Protein AF-A0A9P7NPZ0-F1 (afdb_monomer)

Sequence (125 aa):
MALDCDAEDDNLRGKIDISTREYGCTRRTIHKLSFPTKGRPKVEDIVSLINRNGLHQYTFASQNEDCRFWVNTLISYLEKEGVVESRSAGEMSADASYYYVDPSEREIRIIRDIDKGTFRTSTWS

Solvent-accessible surface area (backbone atoms only — not comparable to full-atom values): 8210 Å² total; per-residue (Å²): 133,85,80,81,72,77,76,84,72,96,74,74,76,85,75,88,84,90,72,93,69,83,52,80,94,48,78,84,58,80,80,87,83,83,77,68,62,48,82,80,79,51,71,66,57,55,52,49,54,34,58,79,67,47,59,80,42,57,43,77,44,99,53,102,47,17,65,51,46,51,52,32,51,53,40,46,51,36,31,75,71,51,38,29,57,83,59,54,29,60,54,45,47,60,56,64,30,59,53,72,51,59,93,84,74,50,85,56,83,52,82,54,85,74,52,70,42,47,65,64,80,83,82,80,128

Foldseek 3Di:
DDPCPDDDPLDDDDDDDDDPDDDPVCNPPDDDDDFDFDDDDDPVNLVCLCVVVLLVQWDDDPDPQQVLVSVLVSVVSCCVVRGTPPCSSVVSLVVSQADDDDPVPDRDGDRDDGDHTDRDDDPDD

Mean predicted aligned error: 11.88 Å

Structure (mmCIF, N/CA/C/O backbone):
data_AF-A0A9P7NPZ0-F1
#
_entry.id   AF-A0A9P7NPZ0-F1
#
loop_
_atom_site.group_PDB
_atom_site.id
_atom_site.type_symbol
_atom_site.label_atom_id
_atom_site.label_alt_id
_atom_site.label_comp_id
_atom_site.label_asym_id
_atom_site.label_entity_id
_atom_site.label_seq_id
_atom_site.pdbx_PDB_ins_code
_atom_site.Cartn_x
_atom_site.Cartn_y
_atom_site.Cartn_z
_atom_site.occupancy
_atom_site.B_iso_or_equiv
_atom_site.auth_seq_id
_atom_site.auth_comp_id
_atom_site.auth_asym_id
_atom_site.auth_atom_id
_atom_site.pdbx_PDB_model_num
ATOM 1 N N . MET A 1 1 ? 34.464 -16.908 -10.006 1.00 35.44 1 MET A N 1
ATOM 2 C CA . MET A 1 1 ? 33.318 -17.829 -9.877 1.00 35.44 1 MET A CA 1
ATOM 3 C C . MET A 1 1 ? 32.105 -17.005 -10.261 1.00 35.44 1 MET A C 1
ATOM 5 O O . MET A 1 1 ? 31.849 -16.018 -9.586 1.00 35.44 1 MET A O 1
ATOM 9 N N . ALA A 1 2 ? 31.529 -17.262 -11.435 1.00 34.44 2 ALA A N 1
ATOM 10 C CA . ALA A 1 2 ? 30.462 -16.433 -11.989 1.00 34.44 2 ALA A CA 1
ATOM 11 C C . ALA A 1 2 ? 29.214 -16.560 -11.106 1.00 34.44 2 ALA A C 1
ATOM 13 O O . ALA A 1 2 ? 28.794 -17.673 -10.796 1.00 34.44 2 ALA A O 1
ATOM 14 N N . LEU A 1 3 ? 28.683 -15.425 -10.655 1.00 39.50 3 LEU A N 1
ATOM 15 C CA . LEU A 1 3 ? 27.340 -15.357 -10.100 1.00 39.50 3 LEU A CA 1
ATOM 16 C C . LEU A 1 3 ? 26.398 -15.438 -11.302 1.00 39.50 3 LEU A C 1
ATOM 18 O O . LEU A 1 3 ? 26.209 -14.440 -11.990 1.00 39.50 3 LEU A O 1
ATOM 22 N N . ASP A 1 4 ? 25.878 -16.631 -11.585 1.00 42.06 4 ASP A N 1
ATOM 23 C CA . ASP A 1 4 ? 24.664 -16.773 -12.390 1.00 42.06 4 ASP A CA 1
ATOM 24 C C . ASP A 1 4 ? 23.541 -16.126 -11.567 1.00 42.06 4 ASP A C 1
ATOM 26 O O . ASP A 1 4 ? 22.958 -16.744 -10.675 1.00 42.06 4 ASP A O 1
ATOM 30 N N . CYS A 1 5 ? 23.327 -14.824 -11.762 1.00 49.75 5 CYS A N 1
ATOM 31 C CA . CYS A 1 5 ? 22.060 -14.215 -11.392 1.00 49.75 5 CYS A CA 1
ATOM 32 C C . CYS A 1 5 ? 21.114 -14.636 -12.531 1.00 49.75 5 CYS A C 1
ATOM 34 O O . CYS A 1 5 ? 21.271 -14.157 -13.654 1.00 49.75 5 CYS A O 1
ATOM 36 N N . ASP A 1 6 ? 20.247 -15.619 -12.263 1.00 47.22 6 ASP A N 1
ATOM 37 C CA . ASP A 1 6 ? 19.331 -16.207 -13.245 1.00 47.22 6 ASP A CA 1
ATOM 38 C C . ASP A 1 6 ? 18.663 -15.119 -14.101 1.00 47.22 6 ASP A C 1
ATOM 40 O O . ASP A 1 6 ? 18.161 -14.117 -13.581 1.00 47.22 6 ASP A O 1
ATOM 44 N N . ALA A 1 7 ? 18.697 -15.324 -15.420 1.00 45.81 7 ALA A N 1
ATOM 45 C CA . ALA A 1 7 ? 18.023 -14.482 -16.395 1.00 45.81 7 ALA A CA 1
ATOM 46 C C . ALA A 1 7 ? 16.525 -14.398 -16.074 1.00 45.81 7 ALA A C 1
ATOM 48 O O . ALA A 1 7 ? 15.915 -15.394 -15.678 1.00 45.81 7 ALA A O 1
ATOM 49 N N . GLU A 1 8 ? 15.965 -13.200 -16.240 1.00 47.66 8 GLU A N 1
ATOM 50 C CA . GLU A 1 8 ? 14.552 -12.910 -16.017 1.00 47.66 8 GLU A CA 1
ATOM 51 C C . GLU A 1 8 ? 13.671 -13.956 -16.721 1.00 47.66 8 GLU A C 1
ATOM 53 O O . GLU A 1 8 ? 13.711 -14.124 -17.938 1.00 47.66 8 GLU A O 1
ATOM 58 N N . ASP A 1 9 ? 12.907 -14.709 -15.928 1.00 45.81 9 ASP A N 1
ATOM 59 C CA . ASP A 1 9 ? 11.862 -15.592 -16.432 1.00 45.81 9 ASP A CA 1
ATOM 60 C C . ASP A 1 9 ? 10.643 -14.712 -16.738 1.00 45.81 9 ASP A C 1
ATOM 62 O O . ASP A 1 9 ? 9.903 -14.316 -15.831 1.00 45.81 9 ASP A O 1
ATOM 66 N N . ASP A 1 10 ? 10.473 -14.381 -18.021 1.00 50.09 10 ASP A N 1
ATOM 67 C CA . ASP A 1 10 ? 9.472 -13.480 -18.624 1.00 50.09 10 ASP A CA 1
ATOM 68 C C . ASP A 1 10 ? 7.991 -13.847 -18.346 1.00 50.09 10 ASP A C 1
ATOM 70 O O . ASP A 1 10 ? 7.076 -13.339 -18.998 1.00 50.09 10 ASP A O 1
ATOM 74 N N . ASN A 1 11 ? 7.700 -14.745 -17.398 1.00 47.19 11 ASN A N 1
ATOM 75 C CA . ASN A 1 11 ? 6.370 -15.330 -17.222 1.00 47.19 11 ASN A CA 1
ATOM 76 C C . ASN A 1 11 ? 5.853 -15.415 -15.775 1.00 47.19 11 ASN A C 1
ATOM 78 O O . ASN A 1 11 ? 4.896 -16.146 -15.489 1.00 47.19 11 ASN A O 1
ATOM 82 N N . LEU A 1 12 ? 6.426 -14.657 -14.839 1.00 44.81 12 LEU A N 1
ATOM 83 C CA . LEU A 1 12 ? 6.047 -14.743 -13.426 1.00 44.81 12 LEU A CA 1
ATOM 84 C C . LEU A 1 12 ? 4.748 -13.989 -13.099 1.00 44.81 12 LEU A C 1
ATOM 86 O O . LEU A 1 12 ? 4.725 -12.879 -12.572 1.00 44.81 12 LEU A O 1
ATOM 90 N N . ARG A 1 13 ? 3.624 -14.686 -13.291 1.00 45.44 13 ARG A N 1
ATOM 91 C CA . ARG A 1 13 ? 2.418 -14.477 -12.479 1.00 45.44 13 ARG A CA 1
ATOM 92 C C . ARG A 1 13 ? 2.770 -14.722 -11.007 1.00 45.44 13 ARG A C 1
ATOM 94 O O . ARG A 1 13 ? 2.978 -15.866 -10.622 1.00 45.44 13 ARG A O 1
ATOM 101 N N . GLY A 1 14 ? 2.830 -13.649 -10.214 1.00 37.22 14 GLY A N 1
ATOM 102 C CA . GLY A 1 14 ? 2.829 -13.624 -8.742 1.00 37.22 14 GLY A CA 1
ATOM 103 C C . GLY A 1 14 ? 3.389 -14.865 -8.036 1.00 37.22 14 GLY A C 1
ATOM 104 O O . GLY A 1 14 ? 2.622 -15.677 -7.520 1.00 37.22 14 GLY A O 1
ATOM 105 N N . LYS A 1 15 ? 4.718 -14.998 -7.974 1.00 43.62 15 LYS A N 1
ATOM 106 C CA . LYS A 1 15 ? 5.399 -16.041 -7.195 1.00 43.62 15 LYS A CA 1
ATOM 107 C C . LYS A 1 15 ? 5.835 -15.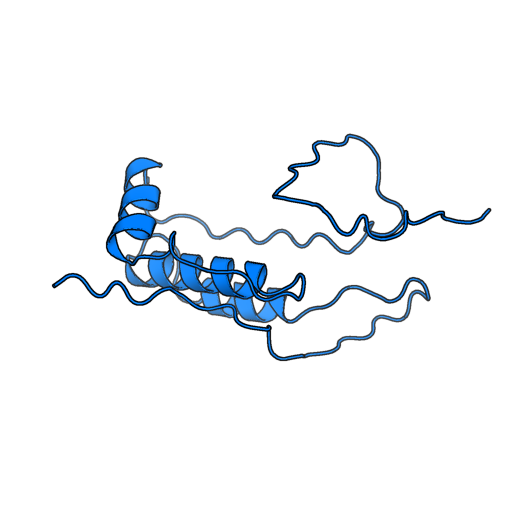471 -5.845 1.00 43.62 15 LYS A C 1
ATOM 109 O O . LYS A 1 15 ? 6.540 -14.469 -5.798 1.00 43.62 15 LYS A O 1
ATOM 114 N N . ILE A 1 16 ? 5.441 -16.121 -4.751 1.00 44.91 16 ILE A N 1
ATOM 115 C CA . ILE A 1 16 ? 6.036 -15.894 -3.427 1.00 44.91 16 ILE A CA 1
ATOM 116 C C . ILE A 1 16 ? 7.148 -16.930 -3.268 1.00 44.91 16 ILE A C 1
ATOM 118 O O . ILE A 1 16 ? 6.868 -18.127 -3.226 1.00 44.91 16 ILE A O 1
ATOM 122 N N . ASP A 1 17 ? 8.400 -16.478 -3.218 1.00 49.00 17 ASP A N 1
ATOM 123 C CA . ASP A 1 17 ? 9.553 -17.336 -2.942 1.00 49.00 17 ASP A CA 1
ATOM 124 C C . ASP A 1 17 ? 9.894 -17.272 -1.447 1.00 49.00 17 ASP A C 1
ATOM 126 O O . ASP A 1 17 ? 10.193 -16.205 -0.909 1.00 49.00 17 ASP A O 1
ATOM 130 N N . ILE A 1 18 ? 9.807 -18.415 -0.763 1.00 45.44 18 ILE A N 1
ATOM 131 C CA . ILE A 1 18 ? 10.235 -18.566 0.631 1.00 45.44 18 ILE A CA 1
ATOM 132 C C . ILE A 1 18 ? 11.494 -19.421 0.602 1.00 45.44 18 ILE A C 1
ATOM 134 O O . ILE A 1 18 ? 11.437 -20.650 0.564 1.00 45.44 18 ILE A O 1
ATOM 138 N N . SER A 1 19 ? 12.639 -18.749 0.609 1.00 55.03 19 SER A N 1
ATOM 139 C CA . SER A 1 19 ? 13.949 -19.373 0.495 1.00 55.03 19 SER A CA 1
ATOM 140 C C . SER A 1 19 ? 14.773 -19.126 1.754 1.00 55.03 19 SER A C 1
ATOM 142 O O . SER A 1 19 ? 14.805 -18.022 2.292 1.00 55.03 19 SER A O 1
ATOM 144 N N . THR A 1 20 ? 15.476 -20.160 2.216 1.00 51.91 20 THR A N 1
ATOM 145 C CA . THR A 1 20 ? 16.514 -20.044 3.253 1.00 51.91 20 THR A CA 1
ATOM 146 C C . THR A 1 20 ? 17.889 -19.733 2.656 1.00 51.91 20 THR A C 1
ATOM 148 O O . THR A 1 20 ? 18.882 -19.728 3.383 1.00 51.91 20 THR A O 1
ATOM 151 N N . ARG A 1 21 ? 17.986 -19.541 1.331 1.00 49.12 21 ARG A N 1
ATOM 152 C CA . ARG A 1 21 ? 19.247 -19.215 0.658 1.00 49.12 21 ARG A CA 1
ATOM 153 C C . ARG A 1 21 ? 19.553 -17.732 0.824 1.00 49.12 21 ARG A C 1
ATOM 155 O O . ARG A 1 21 ? 18.707 -16.879 0.574 1.00 49.12 21 ARG A O 1
ATOM 162 N N . GLU A 1 22 ? 20.793 -17.426 1.188 1.00 52.78 22 GLU A N 1
ATOM 163 C CA . GLU A 1 22 ? 21.306 -16.064 1.092 1.00 52.78 22 GLU A CA 1
ATOM 164 C C . GLU A 1 22 ? 21.497 -15.699 -0.382 1.00 52.78 22 GLU A C 1
ATOM 166 O O . GLU A 1 22 ? 22.368 -16.236 -1.069 1.00 52.78 22 GLU A O 1
ATOM 171 N N . TYR A 1 23 ? 20.674 -14.782 -0.878 1.00 53.88 23 TYR A N 1
ATOM 172 C CA . TYR A 1 23 ? 20.793 -14.260 -2.232 1.00 53.88 23 TYR A CA 1
ATOM 173 C C . TYR A 1 23 ? 22.032 -13.362 -2.326 1.00 53.88 23 TYR A C 1
ATOM 175 O O . TYR A 1 23 ? 22.068 -12.249 -1.797 1.00 53.88 23 TYR A O 1
ATOM 183 N N . GLY A 1 24 ? 23.065 -13.845 -3.020 1.00 48.31 24 GLY A N 1
ATOM 184 C CA . GLY A 1 24 ? 24.309 -13.101 -3.231 1.00 48.31 24 GLY A CA 1
ATOM 185 C C . GLY A 1 24 ? 24.101 -11.768 -3.960 1.00 48.31 24 GLY A C 1
ATOM 186 O O . GLY A 1 24 ? 24.745 -10.789 -3.596 1.00 48.31 24 GLY A O 1
ATOM 187 N N . CYS A 1 25 ? 23.161 -11.713 -4.917 1.00 50.25 25 CYS A N 1
ATOM 188 C CA . CYS A 1 25 ? 22.867 -10.516 -5.717 1.00 50.25 25 CYS A CA 1
ATOM 189 C C . CYS A 1 25 ? 21.925 -9.508 -4.995 1.00 50.25 25 CYS A C 1
ATOM 191 O O . CYS A 1 25 ? 21.796 -8.380 -5.453 1.00 50.25 25 CYS A O 1
ATOM 193 N N . THR A 1 26 ? 21.290 -9.861 -3.859 1.00 50.75 26 THR A N 1
ATOM 194 C CA . THR A 1 26 ? 20.346 -8.975 -3.122 1.00 50.75 26 THR A CA 1
ATOM 195 C C . THR A 1 26 ? 20.753 -8.695 -1.670 1.00 50.75 26 THR A C 1
ATOM 197 O O . THR A 1 26 ? 19.992 -8.109 -0.897 1.00 50.75 26 THR A O 1
ATOM 200 N N . ARG A 1 27 ? 21.980 -9.066 -1.274 1.00 44.59 27 ARG A N 1
ATOM 201 C CA . 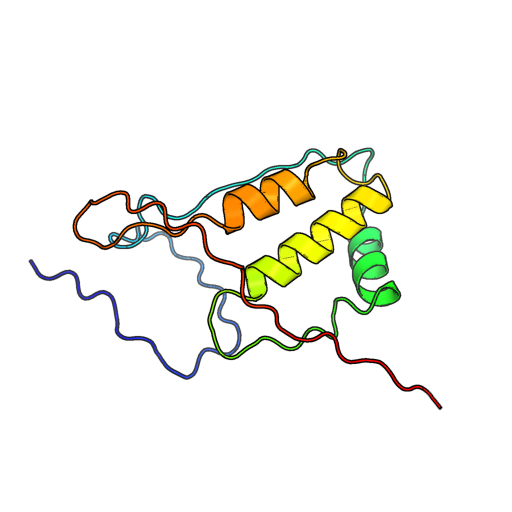ARG A 1 27 ? 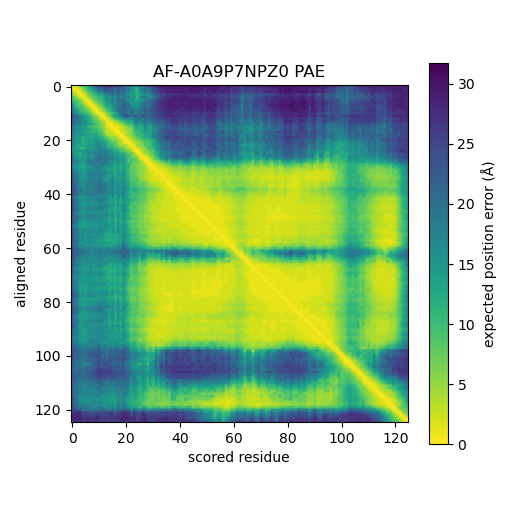22.485 -9.042 0.117 1.00 44.59 27 ARG A CA 1
ATOM 202 C C . ARG A 1 27 ? 22.515 -7.662 0.806 1.00 44.59 27 ARG A C 1
ATOM 204 O O . ARG A 1 27 ? 22.956 -7.566 1.946 1.00 44.59 27 ARG A O 1
ATOM 211 N N . ARG A 1 28 ? 22.039 -6.601 0.150 1.00 53.81 28 ARG A N 1
ATOM 212 C CA . ARG A 1 28 ? 21.850 -5.247 0.699 1.00 53.81 28 ARG A CA 1
ATOM 213 C C . ARG A 1 28 ? 20.604 -4.540 0.160 1.00 53.81 28 ARG A C 1
ATOM 215 O O . ARG A 1 28 ? 20.519 -3.330 0.285 1.00 53.81 28 ARG A O 1
ATOM 222 N N . THR A 1 29 ? 19.670 -5.265 -0.460 1.00 55.50 29 THR A N 1
ATOM 223 C CA . THR A 1 29 ? 18.600 -4.648 -1.262 1.00 55.50 29 THR A CA 1
ATOM 224 C C . THR A 1 29 ? 17.203 -4.774 -0.671 1.00 55.50 29 THR A C 1
ATOM 226 O O . THR A 1 29 ? 16.250 -4.227 -1.217 1.00 55.50 29 THR A O 1
ATOM 229 N N . ILE A 1 30 ? 17.067 -5.487 0.450 1.00 65.62 30 ILE A N 1
ATOM 230 C CA . ILE A 1 30 ? 15.803 -5.617 1.176 1.00 65.62 30 ILE A CA 1
ATOM 231 C C . ILE A 1 30 ? 15.787 -4.592 2.303 1.00 65.62 30 ILE A C 1
ATOM 233 O O . ILE A 1 30 ? 16.523 -4.714 3.283 1.00 65.62 30 ILE A O 1
ATOM 237 N N . HIS A 1 31 ? 14.924 -3.594 2.157 1.00 70.94 31 HIS A N 1
ATOM 238 C CA . HIS A 1 31 ? 14.708 -2.546 3.140 1.00 70.94 31 HIS A CA 1
ATOM 239 C C . HIS A 1 31 ? 13.414 -2.807 3.894 1.00 70.94 31 HIS A C 1
ATOM 241 O O . HIS A 1 31 ? 12.330 -2.885 3.317 1.00 70.94 31 HIS A O 1
ATOM 247 N N . LYS A 1 32 ? 13.536 -3.020 5.207 1.00 76.31 32 LYS A N 1
ATOM 248 C CA . LYS A 1 32 ? 12.382 -3.271 6.066 1.00 76.31 32 LYS A CA 1
ATOM 249 C C . LYS A 1 32 ? 11.922 -1.964 6.694 1.00 76.31 32 LYS A C 1
ATOM 251 O O . LYS A 1 32 ? 12.561 -1.460 7.614 1.00 76.31 32 LYS A O 1
ATOM 256 N N . LEU A 1 33 ? 10.763 -1.493 6.256 1.00 82.25 33 LEU A N 1
ATOM 257 C CA . LEU A 1 33 ? 10.020 -0.436 6.930 1.00 82.25 33 LEU A CA 1
ATOM 258 C C . LEU A 1 33 ? 9.037 -1.044 7.929 1.00 82.25 33 LEU A C 1
ATOM 260 O O . LEU A 1 33 ? 8.460 -2.108 7.692 1.00 82.25 33 LEU A O 1
ATOM 264 N N . SER A 1 34 ? 8.853 -0.375 9.062 1.00 88.44 34 SER A N 1
ATOM 265 C CA . SER A 1 34 ? 7.911 -0.796 10.094 1.00 88.44 34 SER A CA 1
ATOM 266 C C . SER A 1 34 ? 7.194 0.419 10.653 1.00 88.44 34 SER A C 1
ATOM 268 O O . SER A 1 34 ? 7.811 1.258 11.302 1.00 88.44 34 SER A O 1
ATOM 270 N N . PHE A 1 35 ? 5.881 0.467 10.450 1.00 90.81 35 PHE A N 1
ATOM 271 C CA . PHE A 1 35 ? 5.015 1.519 10.969 1.00 90.81 35 PHE A CA 1
ATOM 272 C C . PHE A 1 35 ? 4.161 0.936 12.098 1.00 90.81 35 PHE A C 1
ATOM 274 O O . PHE A 1 35 ? 3.339 0.053 11.836 1.00 90.81 35 PHE A O 1
ATOM 281 N N . PRO A 1 36 ? 4.361 1.359 13.360 1.00 91.62 36 PRO A N 1
ATOM 282 C CA . PRO A 1 36 ? 3.523 0.914 14.463 1.00 91.62 36 PRO A CA 1
ATOM 283 C C . PRO A 1 36 ? 2.053 1.240 14.195 1.00 91.62 36 PRO A C 1
ATOM 285 O O . PRO A 1 36 ? 1.705 2.370 13.847 1.00 91.62 36 PRO A O 1
ATOM 288 N N . THR A 1 37 ? 1.184 0.248 14.372 1.00 93.25 37 THR A N 1
ATOM 289 C CA . THR A 1 37 ? -0.255 0.456 14.233 1.00 93.25 37 THR A CA 1
ATOM 290 C C . THR A 1 37 ? -0.808 1.171 15.456 1.00 93.25 37 THR A C 1
ATOM 292 O O . THR A 1 37 ? -0.528 0.783 16.594 1.00 93.25 37 THR A O 1
ATOM 295 N N . LYS A 1 38 ? -1.668 2.158 15.233 1.00 92.88 38 LYS A N 1
ATOM 296 C CA . LYS A 1 38 ? -2.512 2.746 16.267 1.00 92.88 38 LYS A CA 1
ATOM 297 C C . LYS A 1 38 ? -3.687 1.814 16.542 1.00 92.88 38 LYS A C 1
ATOM 299 O O . LYS A 1 38 ? -4.389 1.379 15.633 1.00 92.88 38 LYS A O 1
ATOM 304 N N . GLY A 1 39 ? -3.910 1.504 17.816 1.00 91.12 39 GLY A N 1
ATOM 305 C CA . GLY A 1 39 ? -4.963 0.577 18.226 1.00 91.12 39 GLY A CA 1
ATOM 306 C C . GLY A 1 39 ? -4.640 -0.882 17.890 1.00 91.12 39 GLY A C 1
ATOM 307 O O . GLY A 1 39 ? -3.494 -1.318 17.986 1.00 91.12 39 GLY A O 1
ATOM 308 N N . ARG A 1 40 ? -5.676 -1.664 17.570 1.00 93.50 40 ARG A N 1
ATOM 309 C CA . ARG A 1 40 ? -5.575 -3.100 17.259 1.00 93.50 40 ARG A CA 1
ATOM 310 C C . ARG A 1 40 ? -6.380 -3.417 15.993 1.00 93.50 40 ARG A C 1
ATOM 312 O O . ARG A 1 40 ? -7.409 -4.086 16.106 1.00 93.50 40 ARG A O 1
ATOM 319 N N . PRO A 1 41 ? -5.966 -2.893 14.823 1.00 93.56 41 PRO A N 1
ATOM 320 C CA . PRO A 1 41 ? -6.661 -3.171 13.574 1.00 93.56 41 PRO A CA 1
ATOM 321 C C . PRO A 1 41 ? -6.649 -4.676 13.314 1.00 93.56 41 PRO A C 1
ATOM 323 O O . PRO A 1 41 ? -5.626 -5.348 13.472 1.00 93.56 41 PRO A O 1
ATOM 326 N N . LYS A 1 42 ? -7.797 -5.216 12.928 1.00 95.00 42 LYS A N 1
ATOM 327 C CA . LYS A 1 42 ? -7.915 -6.598 12.486 1.00 95.00 42 LYS A CA 1
ATOM 328 C C . LYS A 1 42 ? -7.650 -6.681 10.990 1.00 95.00 42 LYS A C 1
ATOM 330 O O . LYS A 1 42 ? -7.770 -5.707 10.254 1.00 95.00 42 LYS A O 1
ATOM 335 N N . VAL A 1 43 ? -7.380 -7.893 10.516 1.00 94.56 43 VAL A N 1
ATOM 336 C CA . VAL A 1 43 ? -7.241 -8.168 9.078 1.00 94.56 43 VAL A CA 1
ATOM 337 C C . VAL A 1 43 ? -8.492 -7.735 8.301 1.00 94.56 43 VAL A C 1
ATOM 339 O O . VAL A 1 43 ? -8.366 -7.170 7.218 1.00 94.56 43 VAL A O 1
ATOM 342 N N . GLU A 1 44 ? -9.689 -7.931 8.869 1.00 95.81 44 GLU A N 1
ATOM 343 C CA . GLU A 1 44 ? -10.955 -7.506 8.251 1.00 95.81 44 GLU A CA 1
ATOM 344 C C . GLU A 1 44 ? -11.020 -5.992 7.993 1.00 95.81 44 GLU A C 1
ATOM 346 O O . GLU A 1 44 ? -11.515 -5.579 6.944 1.00 95.81 44 GLU A O 1
ATOM 351 N N . ASP A 1 45 ? -10.444 -5.171 8.879 1.00 94.19 45 ASP A N 1
ATOM 352 C CA . ASP A 1 45 ? -10.421 -3.712 8.732 1.00 94.19 45 ASP A CA 1
ATOM 353 C C . ASP A 1 45 ? -9.558 -3.296 7.533 1.00 94.19 45 ASP A C 1
ATOM 355 O O . ASP A 1 45 ? -9.943 -2.436 6.738 1.00 94.19 45 ASP A O 1
ATOM 359 N N . ILE A 1 46 ? -8.415 -3.965 7.356 1.00 95.44 46 ILE A N 1
ATOM 360 C CA . ILE A 1 46 ? -7.483 -3.716 6.249 1.00 95.44 46 ILE A CA 1
ATOM 361 C C . ILE A 1 46 ? -8.091 -4.162 4.916 1.00 95.44 46 ILE A C 1
ATOM 363 O O . ILE A 1 46 ? -8.050 -3.422 3.933 1.00 95.44 46 ILE A O 1
ATOM 367 N N . VAL A 1 47 ? -8.701 -5.351 4.878 1.00 95.94 47 VAL A N 1
ATOM 368 C CA . VAL A 1 47 ? -9.382 -5.860 3.677 1.00 95.94 47 VAL A CA 1
ATOM 369 C C . VAL A 1 47 ? -10.558 -4.956 3.298 1.00 95.94 47 VAL A C 1
ATOM 371 O O . VAL A 1 47 ? -10.730 -4.624 2.125 1.00 95.94 47 VAL A O 1
ATOM 374 N N . SER A 1 48 ? -11.336 -4.497 4.282 1.00 95.94 48 SER A N 1
ATOM 375 C CA . SER A 1 48 ? -12.432 -3.547 4.069 1.00 95.94 48 SER A CA 1
ATOM 376 C C . SER A 1 48 ? -11.929 -2.224 3.485 1.00 95.94 48 SER A C 1
ATOM 378 O O . SER A 1 48 ? -12.490 -1.731 2.505 1.00 95.94 48 SER A O 1
ATOM 380 N N . LEU A 1 49 ? -10.825 -1.685 4.013 1.00 96.25 49 LEU A N 1
ATOM 381 C CA . LEU A 1 49 ? -10.169 -0.483 3.494 1.00 96.25 49 LEU A CA 1
ATOM 382 C C . LEU A 1 49 ? -9.709 -0.649 2.040 1.00 96.25 49 LEU A C 1
ATOM 384 O O . LEU A 1 49 ? -9.935 0.247 1.225 1.00 96.25 49 LEU A O 1
ATOM 388 N N . ILE A 1 50 ? -9.112 -1.790 1.696 1.00 95.25 50 ILE A N 1
ATOM 389 C CA . ILE A 1 50 ? -8.692 -2.107 0.323 1.00 95.25 50 ILE A CA 1
ATOM 390 C C . ILE A 1 50 ? -9.900 -2.171 -0.619 1.00 95.25 50 ILE A C 1
ATOM 392 O O . ILE A 1 50 ? -9.863 -1.617 -1.721 1.00 95.25 50 ILE A O 1
ATOM 396 N N . ASN A 1 51 ? -10.979 -2.829 -0.198 1.00 95.12 51 ASN A N 1
ATOM 397 C CA . ASN A 1 51 ? -12.163 -3.020 -1.031 1.00 95.12 51 ASN A CA 1
ATOM 398 C C . ASN A 1 51 ? -12.936 -1.718 -1.244 1.00 95.12 51 ASN A C 1
ATOM 400 O O . ASN A 1 51 ? -13.223 -1.371 -2.390 1.00 95.12 51 ASN A O 1
ATOM 404 N N . ARG A 1 52 ? -13.212 -0.965 -0.172 1.00 95.25 52 ARG A N 1
ATOM 405 C CA . ARG A 1 52 ? -14.003 0.277 -0.235 1.00 95.25 52 ARG A CA 1
ATOM 406 C C . ARG A 1 52 ? -13.331 1.387 -1.042 1.00 95.25 52 ARG A C 1
ATOM 408 O O . ARG A 1 52 ? -14.021 2.230 -1.596 1.00 95.25 52 ARG A O 1
ATOM 415 N N . ASN A 1 53 ? -12.000 1.370 -1.122 1.00 94.31 53 ASN A N 1
ATOM 416 C CA . ASN A 1 53 ? -11.216 2.331 -1.899 1.00 94.31 53 ASN A CA 1
ATOM 417 C C . ASN A 1 53 ? -10.789 1.788 -3.273 1.00 94.31 53 ASN A C 1
ATOM 419 O O . ASN A 1 53 ? -9.981 2.416 -3.952 1.00 94.31 53 ASN A O 1
ATOM 423 N N . GLY A 1 54 ? -11.277 0.608 -3.681 1.00 93.25 54 GLY A N 1
ATOM 424 C CA . GLY A 1 54 ? -10.954 0.026 -4.986 1.00 93.25 54 GLY A CA 1
ATOM 425 C C . GLY A 1 54 ? -9.475 -0.330 -5.175 1.00 93.25 54 GLY A C 1
ATOM 426 O O . GLY A 1 54 ? -9.038 -0.529 -6.306 1.00 93.25 54 GLY A O 1
ATOM 427 N N . LEU A 1 55 ? -8.685 -0.444 -4.098 1.00 92.38 55 LEU A N 1
ATOM 428 C CA . LEU A 1 55 ? -7.234 -0.654 -4.200 1.00 92.38 55 LEU A CA 1
ATOM 429 C C . LEU A 1 55 ? -6.877 -2.015 -4.811 1.00 92.38 55 LEU A C 1
ATOM 431 O O . LEU A 1 55 ? -5.816 -2.172 -5.405 1.00 92.38 55 LEU A O 1
ATOM 435 N N . HIS A 1 56 ? -7.782 -2.987 -4.713 1.00 90.62 56 HIS A N 1
ATOM 436 C CA . HIS A 1 56 ? -7.676 -4.298 -5.358 1.00 90.62 56 HIS A CA 1
ATOM 437 C C . HIS A 1 56 ? -7.811 -4.242 -6.892 1.00 90.62 56 HIS A C 1
ATOM 439 O O . HIS A 1 56 ? -7.508 -5.221 -7.565 1.00 90.62 56 HIS A O 1
ATOM 445 N N . GLN A 1 57 ? -8.264 -3.120 -7.459 1.00 91.94 57 GLN A N 1
ATOM 446 C CA . GLN A 1 57 ? -8.462 -2.942 -8.904 1.00 91.94 57 GLN A CA 1
ATOM 447 C C . GLN A 1 57 ? -7.244 -2.309 -9.589 1.00 91.94 57 GLN A C 1
ATOM 449 O O . GLN A 1 57 ? -7.354 -1.729 -10.673 1.00 91.94 57 GLN A O 1
ATOM 454 N N . TYR A 1 58 ? -6.081 -2.392 -8.948 1.00 89.12 58 TYR A N 1
ATOM 455 C CA . TYR A 1 58 ? -4.829 -1.901 -9.493 1.00 89.12 58 TYR A CA 1
ATOM 456 C C . TYR A 1 58 ? -4.316 -2.832 -10.592 1.00 89.12 58 TYR A C 1
ATOM 458 O O . TYR A 1 58 ? -4.190 -4.040 -10.402 1.00 89.12 58 TYR A O 1
ATOM 466 N N . THR A 1 59 ? -4.049 -2.264 -11.762 1.00 86.38 59 THR A N 1
ATOM 467 C CA . THR A 1 59 ? -3.404 -2.956 -12.876 1.00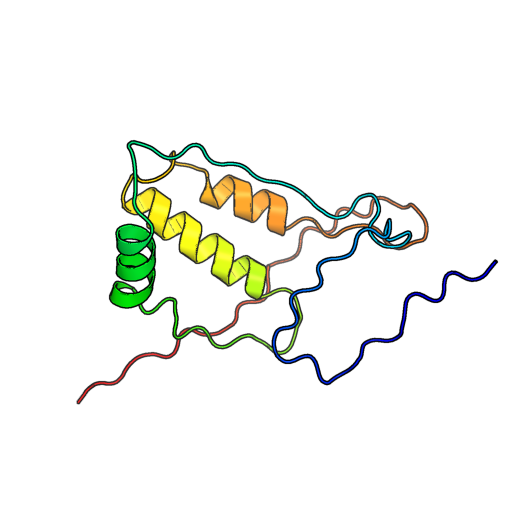 86.38 59 THR A CA 1
ATOM 468 C C . THR A 1 59 ? -1.956 -2.517 -12.926 1.00 86.38 59 THR A C 1
ATOM 470 O O . THR A 1 59 ? -1.686 -1.321 -13.061 1.00 86.38 59 THR A O 1
ATOM 473 N N . PHE A 1 60 ? -1.062 -3.494 -12.809 1.00 81.19 60 PHE A N 1
ATOM 474 C CA . PHE A 1 60 ? 0.363 -3.243 -12.779 1.00 81.19 60 PHE A CA 1
ATOM 475 C C . PHE A 1 60 ? 0.886 -2.822 -14.170 1.00 81.19 60 PHE A C 1
ATOM 477 O O . PHE A 1 60 ? 0.438 -3.360 -15.187 1.00 81.19 60 PHE A O 1
ATOM 484 N N . ALA A 1 61 ? 1.779 -1.834 -14.224 1.00 73.88 61 ALA A N 1
ATOM 485 C CA . ALA A 1 61 ? 2.543 -1.470 -15.411 1.00 73.88 61 ALA A CA 1
ATOM 486 C C . ALA A 1 61 ? 3.565 -2.572 -15.744 1.00 73.88 61 ALA A C 1
ATOM 488 O O . ALA A 1 61 ? 3.923 -3.387 -14.900 1.00 73.88 61 ALA A O 1
ATOM 489 N N . SER A 1 62 ? 4.056 -2.611 -16.985 1.00 64.81 62 SER A N 1
ATOM 490 C CA . SER A 1 62 ? 4.973 -3.664 -17.454 1.00 64.81 62 SER A CA 1
ATOM 491 C C . SER A 1 62 ? 6.385 -3.591 -16.858 1.00 64.81 62 SER 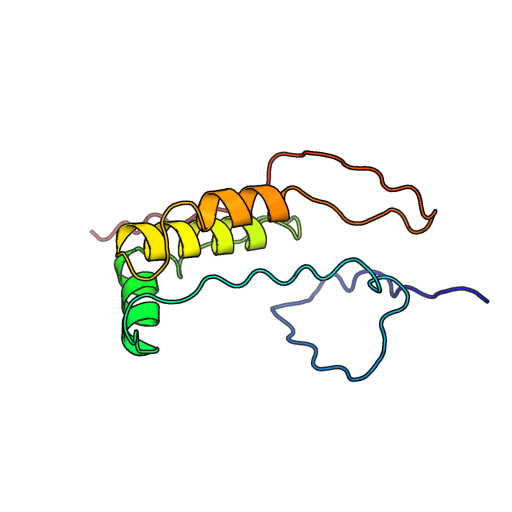A C 1
ATOM 493 O O . SER A 1 62 ? 7.239 -4.375 -17.258 1.00 64.81 62 SER A O 1
ATOM 495 N N . GLN A 1 63 ? 6.655 -2.635 -15.965 1.00 60.84 63 GLN A N 1
ATOM 496 C CA . GLN A 1 63 ? 7.951 -2.452 -15.317 1.00 60.84 63 GLN A CA 1
ATOM 497 C C . GLN A 1 63 ? 7.809 -2.741 -13.822 1.00 60.84 63 GLN A C 1
ATOM 499 O O . GLN A 1 63 ? 6.883 -2.251 -13.181 1.00 60.84 63 GLN A O 1
ATOM 504 N N . ASN A 1 64 ? 8.724 -3.554 -13.293 1.00 60.84 64 ASN A N 1
ATOM 505 C CA . ASN A 1 64 ? 8.677 -4.279 -12.011 1.00 60.84 64 ASN A CA 1
ATOM 506 C C . ASN A 1 64 ? 8.653 -3.413 -10.718 1.00 60.84 64 ASN A C 1
ATOM 508 O O . ASN A 1 64 ? 9.099 -3.852 -9.656 1.00 60.84 64 ASN A O 1
ATOM 512 N N . GLU A 1 65 ? 8.173 -2.173 -10.765 1.00 68.12 65 GLU A N 1
ATOM 513 C CA . GLU A 1 65 ? 8.378 -1.142 -9.730 1.00 68.12 65 GLU A CA 1
ATOM 514 C C . GLU A 1 65 ? 7.094 -0.484 -9.245 1.00 68.12 65 GLU A C 1
ATOM 516 O O . GLU A 1 65 ? 7.026 0.105 -8.168 1.00 68.12 65 GLU A O 1
ATOM 521 N N . ASP A 1 66 ? 6.046 -0.626 -10.021 1.00 75.69 66 ASP A N 1
ATOM 522 C CA . ASP A 1 66 ? 4.727 -0.077 -9.793 1.00 75.69 66 ASP A CA 1
ATOM 523 C C . ASP A 1 66 ? 3.989 -0.733 -8.609 1.00 75.69 66 ASP A C 1
ATOM 525 O O . ASP A 1 66 ? 3.041 -0.168 -8.054 1.00 75.69 66 ASP A O 1
ATOM 529 N N . CYS A 1 67 ? 4.479 -1.883 -8.139 1.00 80.38 67 CYS A N 1
ATOM 530 C CA . CYS A 1 67 ? 4.126 -2.438 -6.838 1.00 80.38 67 CYS A CA 1
ATOM 531 C C . CYS A 1 67 ? 4.499 -1.505 -5.678 1.00 80.38 67 CYS A C 1
ATOM 533 O O . CYS A 1 67 ? 3.759 -1.429 -4.693 1.00 80.38 67 CYS A O 1
ATOM 535 N N . ARG A 1 68 ? 5.579 -0.723 -5.811 1.00 83.81 68 ARG A N 1
ATOM 536 C CA . ARG A 1 68 ? 5.971 0.286 -4.820 1.00 83.81 68 ARG A CA 1
ATOM 537 C C . ARG A 1 68 ? 4.924 1.394 -4.752 1.00 83.81 68 ARG A C 1
ATOM 539 O O . ARG A 1 68 ? 4.531 1.798 -3.661 1.00 83.81 68 ARG A O 1
ATOM 546 N N . PHE A 1 69 ? 4.400 1.829 -5.900 1.00 86.12 69 PHE A N 1
ATOM 547 C CA . PHE A 1 69 ? 3.314 2.809 -5.941 1.00 86.12 69 PHE A CA 1
ATOM 548 C C . PHE A 1 69 ? 2.035 2.280 -5.276 1.00 86.12 69 PHE A C 1
ATOM 550 O O . PHE A 1 69 ? 1.390 3.006 -4.512 1.00 86.12 69 PHE A O 1
ATOM 557 N N . TRP A 1 70 ? 1.686 1.011 -5.507 1.00 90.25 70 TRP A N 1
ATOM 558 C CA . TRP A 1 70 ? 0.532 0.393 -4.853 1.00 90.25 70 TRP A CA 1
ATOM 559 C C . TRP A 1 70 ? 0.685 0.337 -3.327 1.00 90.25 70 TRP A C 1
ATOM 561 O O . TRP A 1 70 ? -0.220 0.758 -2.604 1.00 90.25 70 TRP A O 1
ATOM 571 N N . VAL A 1 71 ? 1.845 -0.107 -2.828 1.00 91.06 71 VAL A N 1
ATOM 572 C CA . VAL A 1 71 ? 2.132 -0.157 -1.384 1.00 91.06 71 VAL A CA 1
ATOM 573 C C . VAL A 1 71 ? 2.103 1.246 -0.771 1.00 91.06 71 VAL A C 1
ATOM 575 O O . VAL A 1 71 ? 1.468 1.438 0.267 1.00 91.06 71 VAL A O 1
ATOM 578 N N . ASN A 1 72 ? 2.705 2.242 -1.433 1.00 91.69 72 ASN A N 1
ATOM 579 C CA . ASN A 1 72 ? 2.648 3.637 -0.988 1.00 91.69 72 ASN A CA 1
ATOM 580 C C . ASN A 1 72 ? 1.202 4.145 -0.881 1.00 91.69 72 ASN A C 1
ATOM 582 O O . ASN A 1 72 ? 0.818 4.813 0.082 1.00 91.69 72 ASN A O 1
ATOM 586 N N . THR A 1 73 ? 0.376 3.793 -1.869 1.00 94.00 73 THR A N 1
ATOM 587 C CA . THR A 1 73 ? -1.043 4.155 -1.899 1.00 94.00 73 THR A CA 1
ATOM 588 C C . THR A 1 73 ? -1.792 3.511 -0.734 1.00 94.00 73 THR A C 1
ATOM 590 O O . THR A 1 73 ? -2.527 4.205 -0.033 1.00 94.00 73 THR A O 1
ATOM 593 N N . LEU A 1 74 ? -1.578 2.218 -0.469 1.00 95.38 74 LEU A N 1
ATOM 594 C CA . LEU A 1 74 ? -2.177 1.524 0.674 1.00 95.38 74 LEU A CA 1
ATOM 595 C C . LEU A 1 74 ? -1.798 2.191 2.005 1.00 95.38 74 LEU A C 1
ATOM 597 O O . LEU A 1 74 ? -2.684 2.476 2.812 1.00 95.38 74 LEU A O 1
ATOM 601 N N . ILE A 1 75 ? -0.512 2.487 2.219 1.00 95.56 75 ILE A N 1
ATOM 602 C CA . ILE A 1 75 ? -0.040 3.163 3.438 1.00 95.56 75 ILE A CA 1
ATOM 603 C C . ILE A 1 75 ? -0.684 4.545 3.566 1.00 95.56 75 ILE A C 1
ATOM 605 O O . ILE A 1 75 ? -1.164 4.882 4.643 1.00 95.56 75 ILE A O 1
ATOM 609 N N . SER A 1 76 ? -0.809 5.297 2.470 1.00 96.19 76 SER A N 1
ATOM 610 C CA . SER A 1 76 ? -1.487 6.602 2.471 1.00 96.19 76 SER A CA 1
ATOM 611 C C . SER A 1 76 ? -2.949 6.511 2.934 1.00 96.19 76 SER A C 1
ATOM 613 O O . SER A 1 76 ? -3.453 7.422 3.588 1.00 96.19 76 SER A O 1
ATOM 615 N N . TYR A 1 77 ? -3.666 5.427 2.613 1.00 97.06 77 TYR A N 1
ATOM 616 C CA . TYR A 1 77 ? -5.022 5.212 3.136 1.00 97.06 77 TYR A CA 1
ATOM 617 C C . TYR A 1 77 ? -5.019 4.786 4.607 1.00 97.06 77 TYR A C 1
ATOM 619 O O . TYR A 1 77 ? -5.861 5.258 5.367 1.00 97.06 77 TYR A O 1
ATOM 627 N N . LEU A 1 78 ? -4.066 3.954 5.032 1.00 96.50 78 LEU A N 1
ATOM 628 C CA . LEU A 1 78 ? -3.906 3.592 6.445 1.00 96.50 78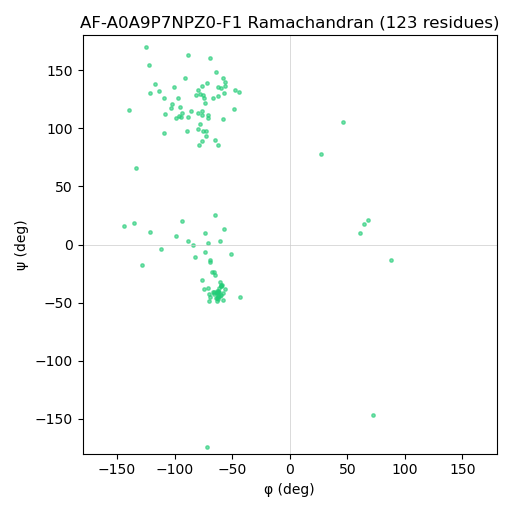 LEU A CA 1
ATOM 629 C C . LEU A 1 78 ? -3.595 4.818 7.315 1.00 96.50 78 LEU A C 1
ATOM 631 O O . LEU A 1 78 ? -4.115 4.929 8.422 1.00 96.50 78 LEU A O 1
ATOM 635 N N . GLU A 1 79 ? -2.800 5.760 6.810 1.00 96.50 79 GLU A N 1
ATOM 636 C CA . GLU A 1 79 ? -2.548 7.047 7.462 1.00 96.50 79 GLU A CA 1
ATOM 637 C C . GLU A 1 79 ? -3.815 7.890 7.595 1.00 96.50 79 GLU A C 1
ATOM 639 O O . GLU A 1 79 ? -4.103 8.398 8.677 1.00 96.50 79 GLU A O 1
ATOM 644 N N . LYS A 1 80 ? -4.586 8.034 6.507 1.00 96.00 80 LYS A N 1
ATOM 645 C CA . LYS A 1 80 ? -5.834 8.819 6.492 1.00 96.00 80 LYS A CA 1
ATOM 646 C C . LYS A 1 80 ? -6.862 8.299 7.494 1.00 96.00 80 LYS A C 1
ATOM 648 O O . LYS A 1 80 ? -7.594 9.085 8.081 1.00 96.00 80 LYS A O 1
ATOM 653 N N . GLU A 1 81 ? -6.894 6.988 7.694 1.00 94.62 81 GLU A N 1
ATOM 654 C CA . GLU A 1 81 ? -7.779 6.309 8.646 1.00 94.62 81 GLU A CA 1
ATOM 655 C C . GLU A 1 81 ? -7.211 6.291 10.073 1.00 94.62 81 GLU A C 1
ATOM 657 O O . GLU A 1 81 ? -7.832 5.755 10.988 1.00 94.62 81 GLU A O 1
ATOM 662 N N . GLY A 1 82 ? -6.018 6.858 10.276 1.00 95.12 82 GLY A N 1
ATOM 663 C CA . GLY A 1 82 ? -5.352 6.894 11.572 1.00 95.12 82 GLY A CA 1
ATOM 664 C C . GLY A 1 82 ? -4.899 5.521 12.065 1.00 95.12 82 GLY A C 1
ATOM 665 O O . GLY A 1 82 ? -4.689 5.361 13.263 1.00 95.12 82 GLY A O 1
ATOM 666 N N . VAL A 1 83 ? -4.747 4.536 11.173 1.00 96.50 83 VAL A N 1
ATOM 667 C CA . VAL A 1 83 ? -4.260 3.186 11.502 1.00 96.50 83 VAL A CA 1
ATOM 668 C C . VAL A 1 83 ? -2.748 3.183 11.720 1.00 96.50 83 VAL A C 1
ATOM 670 O O . VAL A 1 83 ? -2.250 2.401 12.525 1.00 96.50 83 VAL A O 1
ATOM 673 N N . VAL A 1 84 ? -2.013 4.067 11.048 1.0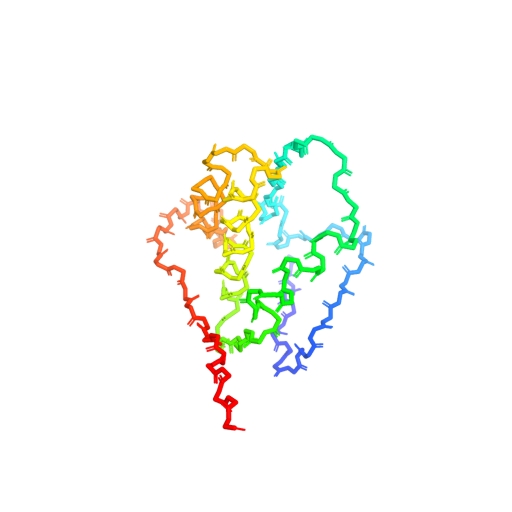0 96.56 84 VAL A N 1
ATOM 674 C CA . VAL A 1 84 ? -0.574 4.301 11.262 1.00 96.56 84 VAL A CA 1
ATOM 675 C C . VAL A 1 84 ? -0.311 5.783 11.548 1.00 96.56 84 VAL A C 1
ATOM 677 O O . VAL A 1 84 ? -1.210 6.622 11.446 1.00 96.56 84 VAL A O 1
ATOM 680 N N . GLU A 1 85 ? 0.909 6.116 11.968 1.00 95.56 85 GLU A N 1
ATOM 681 C CA . GLU A 1 85 ? 1.310 7.509 12.178 1.00 95.56 85 GLU A CA 1
ATOM 682 C C . GLU A 1 85 ? 1.301 8.311 10.877 1.00 95.56 85 GLU A C 1
ATOM 684 O O . GLU A 1 85 ? 1.599 7.790 9.802 1.00 95.56 85 GLU A O 1
ATOM 689 N N . SER A 1 86 ? 1.008 9.607 10.984 1.00 94.44 86 SER A N 1
ATOM 690 C CA . SER A 1 86 ? 1.201 10.529 9.865 1.00 94.44 86 SER A CA 1
ATOM 691 C C . SER A 1 86 ? 2.661 10.507 9.418 1.00 94.44 86 SER A C 1
ATOM 693 O O . SER A 1 86 ? 3.533 10.497 10.287 1.00 94.44 86 SER A O 1
ATOM 695 N N . ARG A 1 87 ? 2.907 10.616 8.105 1.00 94.06 87 ARG A N 1
ATOM 696 C CA . ARG A 1 87 ? 4.224 10.624 7.432 1.00 94.06 87 ARG A CA 1
ATOM 697 C C . ARG A 1 87 ? 4.773 9.238 7.061 1.00 94.06 87 ARG A C 1
ATOM 699 O O . ARG A 1 87 ? 5.660 9.187 6.215 1.00 94.06 87 ARG A O 1
ATOM 706 N N . SER A 1 88 ? 4.217 8.144 7.575 1.00 94.38 88 SER A N 1
ATOM 707 C CA . SER A 1 88 ? 4.484 6.768 7.124 1.00 94.38 88 SER A CA 1
ATOM 708 C C . SER A 1 88 ? 4.529 6.589 5.591 1.00 94.38 88 SER A C 1
ATOM 710 O O . SER A 1 88 ? 5.445 5.954 5.076 1.00 94.38 88 SER A O 1
ATOM 712 N N . ALA A 1 89 ? 3.593 7.161 4.825 1.00 91.62 89 ALA A N 1
ATOM 713 C CA . ALA A 1 89 ? 3.594 7.075 3.359 1.00 91.62 89 ALA A CA 1
ATOM 714 C C . ALA A 1 89 ? 4.720 7.912 2.743 1.00 91.62 89 ALA A C 1
ATOM 716 O O . ALA A 1 89 ? 5.370 7.493 1.793 1.00 91.62 89 ALA A O 1
ATOM 717 N N . GLY A 1 90 ? 5.012 9.081 3.316 1.00 89.94 90 GLY A N 1
ATOM 718 C CA . GLY A 1 90 ? 6.159 9.890 2.902 1.00 89.94 90 GLY A CA 1
ATOM 719 C C . GLY A 1 90 ? 7.490 9.170 3.134 1.00 89.94 90 GLY A C 1
ATOM 720 O O . GLY A 1 90 ? 8.365 9.206 2.274 1.00 89.94 90 GLY A O 1
ATOM 721 N N . GLU A 1 91 ? 7.628 8.482 4.268 1.00 89.81 91 GLU A N 1
ATOM 722 C CA . GLU A 1 91 ? 8.792 7.648 4.585 1.00 89.81 91 GLU A CA 1
ATOM 723 C C . GLU A 1 91 ? 8.895 6.444 3.650 1.00 89.81 91 GLU A C 1
ATOM 725 O O . GLU A 1 91 ? 9.978 6.173 3.134 1.00 89.81 91 GLU A O 1
ATOM 730 N N . MET A 1 92 ? 7.775 5.775 3.359 1.00 87.62 92 MET A N 1
ATOM 731 C CA . MET A 1 92 ? 7.760 4.690 2.383 1.00 87.62 92 MET A CA 1
ATOM 732 C C . MET A 1 92 ? 8.131 5.176 0.987 1.00 87.62 92 MET A C 1
ATOM 734 O O . MET A 1 92 ? 8.963 4.552 0.344 1.00 87.62 92 MET A O 1
ATOM 738 N N . SER A 1 93 ? 7.573 6.293 0.521 1.00 85.12 93 SER A N 1
ATOM 739 C CA . SER A 1 93 ? 7.911 6.841 -0.791 1.00 85.12 93 SER A CA 1
ATOM 740 C C . SER A 1 93 ? 9.385 7.229 -0.875 1.00 85.12 93 SER A C 1
ATOM 742 O O . SER A 1 93 ? 10.005 6.991 -1.907 1.00 85.12 93 SER A O 1
ATOM 744 N N . ALA A 1 94 ? 9.949 7.806 0.191 1.00 83.62 94 ALA A N 1
ATOM 745 C CA . ALA A 1 94 ? 11.367 8.139 0.241 1.00 83.62 94 ALA A CA 1
ATOM 746 C C . ALA A 1 94 ? 12.242 6.883 0.159 1.00 83.62 94 ALA A C 1
ATOM 748 O O . ALA A 1 94 ? 13.246 6.900 -0.546 1.00 83.62 94 ALA A O 1
ATOM 749 N N . ASP A 1 95 ? 11.844 5.802 0.838 1.00 80.38 95 ASP A N 1
ATOM 750 C CA . ASP A 1 95 ? 12.550 4.522 0.787 1.00 80.38 95 ASP A CA 1
ATOM 751 C C . ASP A 1 95 ? 12.400 3.824 -0.577 1.00 80.38 95 ASP A C 1
ATOM 753 O O . ASP A 1 95 ? 13.362 3.352 -1.173 1.00 80.38 95 ASP A O 1
ATOM 757 N N . ALA A 1 96 ? 11.192 3.839 -1.135 1.00 75.88 96 ALA A N 1
ATOM 758 C CA . ALA A 1 96 ? 10.867 3.231 -2.417 1.00 75.88 96 ALA A CA 1
ATOM 759 C C . ALA A 1 96 ? 11.535 3.916 -3.616 1.00 75.88 96 ALA A C 1
ATOM 761 O O . ALA A 1 96 ? 11.718 3.274 -4.652 1.00 75.88 96 ALA A O 1
ATOM 762 N N . SER A 1 97 ? 11.906 5.191 -3.487 1.00 70.06 97 SER A N 1
ATOM 763 C CA . SER A 1 97 ? 12.731 5.900 -4.469 1.00 70.06 97 SER A CA 1
ATOM 764 C C . SER A 1 97 ? 14.203 5.467 -4.450 1.00 70.06 97 SER A C 1
ATOM 766 O O . SER A 1 97 ? 14.954 5.893 -5.328 1.00 70.06 97 SER A O 1
ATOM 768 N N . TYR A 1 98 ? 14.639 4.626 -3.502 1.00 65.50 98 TYR A N 1
ATOM 769 C CA . TYR A 1 98 ? 15.968 4.022 -3.547 1.00 65.50 98 TYR A CA 1
ATOM 770 C C . TYR A 1 98 ? 15.985 2.803 -4.483 1.00 65.50 98 TYR A C 1
ATOM 772 O O . TYR A 1 98 ? 15.186 1.868 -4.382 1.00 65.50 98 TYR A O 1
ATOM 780 N N . TYR A 1 99 ? 16.945 2.801 -5.404 1.00 59.84 99 TYR A N 1
ATOM 781 C CA . TYR A 1 99 ? 17.348 1.616 -6.152 1.00 59.84 99 TYR A CA 1
ATOM 782 C C . TYR A 1 99 ? 18.614 1.049 -5.549 1.00 59.84 99 TYR A C 1
ATOM 784 O O . TYR A 1 99 ? 19.567 1.786 -5.285 1.00 59.84 99 TYR A O 1
ATOM 792 N N . TYR A 1 100 ? 18.647 -0.268 -5.386 1.00 52.00 100 TYR A N 1
ATOM 793 C CA . TYR A 1 100 ? 19.868 -0.932 -4.982 1.00 52.00 100 TYR A CA 1
ATOM 794 C C . TYR A 1 100 ? 20.746 -1.264 -6.175 1.00 52.00 100 TYR A C 1
ATOM 796 O O . TYR A 1 100 ? 20.385 -2.080 -7.012 1.00 52.00 100 TYR A O 1
ATOM 804 N N . VAL A 1 101 ? 21.901 -0.602 -6.161 1.00 50.19 101 VAL A N 1
ATOM 805 C CA . VAL A 1 101 ? 23.251 -1.120 -6.416 1.00 50.19 101 VAL A CA 1
ATOM 806 C C . VAL A 1 101 ? 23.392 -2.020 -7.648 1.00 50.19 101 VAL A C 1
ATOM 808 O O . VAL A 1 101 ? 23.083 -3.207 -7.627 1.00 50.19 101 VAL A O 1
ATOM 811 N N . ASP A 1 102 ? 23.993 -1.440 -8.687 1.00 42.84 102 ASP A N 1
ATOM 812 C CA . ASP A 1 102 ? 24.758 -2.178 -9.692 1.00 42.84 102 ASP A CA 1
ATOM 813 C C . ASP A 1 102 ? 25.727 -3.152 -8.978 1.00 42.84 102 ASP A C 1
ATOM 815 O O . ASP A 1 102 ? 26.421 -2.720 -8.051 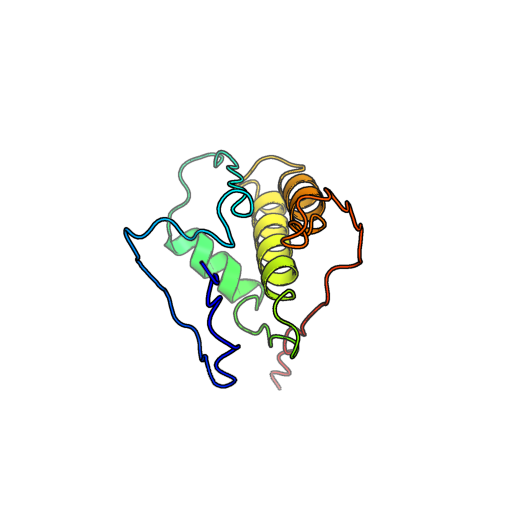1.00 42.84 102 ASP A O 1
ATOM 819 N N . PRO A 1 103 ? 25.818 -4.437 -9.379 1.00 45.47 103 PRO A N 1
ATOM 820 C CA . PRO A 1 103 ? 26.759 -5.414 -8.817 1.00 45.47 103 PRO A CA 1
ATOM 821 C C . PRO A 1 103 ? 28.236 -4.964 -8.765 1.00 45.47 103 PRO A C 1
ATOM 823 O O . PRO A 1 103 ? 29.048 -5.633 -8.131 1.00 45.47 103 PRO A O 1
ATOM 826 N N . SER A 1 104 ? 28.599 -3.828 -9.369 1.00 54.78 104 SER A N 1
ATOM 827 C CA . SER A 1 104 ? 29.905 -3.164 -9.251 1.00 54.78 104 SER A CA 1
ATOM 828 C C . SER A 1 104 ? 30.201 -2.445 -7.913 1.00 54.78 104 SER A C 1
ATOM 830 O O . SER A 1 104 ? 31.191 -1.716 -7.827 1.00 54.78 104 SER A O 1
ATOM 832 N N . GLU A 1 105 ? 29.376 -2.624 -6.871 1.00 51.66 105 GLU A N 1
ATOM 833 C CA . GLU A 1 105 ? 29.517 -2.015 -5.526 1.00 51.66 105 GLU A CA 1
ATOM 834 C C . GLU A 1 105 ? 29.482 -0.476 -5.488 1.00 51.66 105 GLU A C 1
ATOM 836 O O . GLU A 1 105 ? 29.735 0.144 -4.451 1.00 51.66 105 GLU A O 1
ATOM 841 N N . ARG A 1 106 ? 29.127 0.181 -6.593 1.00 50.12 106 ARG A N 1
ATOM 842 C CA . ARG A 1 106 ? 28.904 1.626 -6.596 1.00 50.12 106 ARG A CA 1
ATOM 843 C C . ARG A 1 106 ? 27.511 1.892 -6.038 1.00 50.12 106 ARG A C 1
ATOM 845 O O . ARG A 1 106 ? 26.513 1.556 -6.671 1.00 50.12 106 ARG A O 1
ATOM 852 N N . GLU A 1 107 ? 27.427 2.517 -4.863 1.00 49.44 107 GLU A N 1
ATOM 853 C CA . GLU A 1 107 ? 26.178 3.120 -4.380 1.00 49.44 107 GLU A CA 1
ATOM 854 C C . GLU A 1 107 ? 25.762 4.240 -5.345 1.00 49.44 107 GLU A C 1
ATOM 856 O O . GLU A 1 107 ? 26.094 5.411 -5.158 1.00 49.44 107 GLU A O 1
ATOM 861 N N . ILE A 1 108 ? 25.043 3.893 -6.409 1.00 51.44 108 ILE A N 1
ATOM 862 C CA . ILE A 1 108 ? 24.410 4.885 -7.266 1.00 51.44 108 ILE A CA 1
ATOM 863 C C . ILE A 1 108 ? 23.023 5.146 -6.689 1.00 51.44 108 ILE A C 1
ATOM 865 O O . ILE A 1 108 ? 22.072 4.407 -6.927 1.00 51.44 108 ILE A O 1
ATOM 869 N N . ARG A 1 109 ? 22.914 6.222 -5.909 1.00 54.12 109 ARG A N 1
ATOM 870 C CA . ARG A 1 109 ? 21.626 6.760 -5.466 1.00 54.12 109 ARG A CA 1
ATOM 871 C C . ARG A 1 109 ? 20.959 7.440 -6.656 1.00 54.12 109 ARG A C 1
ATOM 873 O O . ARG A 1 109 ? 21.233 8.608 -6.921 1.00 54.12 109 ARG A O 1
ATOM 880 N N . ILE A 1 110 ? 20.115 6.723 -7.391 1.00 55.97 110 ILE A N 1
ATOM 881 C CA . ILE A 1 110 ? 19.287 7.344 -8.426 1.00 55.97 110 ILE A CA 1
ATOM 882 C C . ILE A 1 110 ? 17.898 7.574 -7.846 1.00 55.97 110 ILE A C 1
ATOM 884 O O . ILE A 1 110 ? 17.148 6.628 -7.641 1.00 55.97 110 ILE A O 1
ATOM 888 N N . ILE A 1 111 ? 17.567 8.838 -7.592 1.00 59.00 111 ILE A N 1
ATOM 889 C CA . ILE A 1 111 ? 16.188 9.243 -7.329 1.00 59.00 111 ILE A CA 1
ATOM 890 C C . ILE A 1 111 ? 15.488 9.254 -8.688 1.00 59.00 111 ILE A C 1
ATOM 892 O O . ILE A 1 111 ? 15.830 10.067 -9.549 1.00 59.00 111 ILE A O 1
ATOM 896 N N . ARG A 1 112 ? 14.554 8.328 -8.903 1.00 61.88 112 ARG A N 1
ATOM 897 C CA . ARG A 1 112 ? 13.650 8.335 -10.060 1.00 61.88 112 ARG A CA 1
ATOM 898 C C . ARG A 1 112 ? 12.209 8.364 -9.582 1.00 61.88 112 ARG A C 1
ATOM 900 O O . ARG A 1 112 ? 11.908 7.929 -8.468 1.00 61.88 112 ARG A O 1
ATOM 907 N N . ASP A 1 113 ? 11.344 8.889 -10.437 1.00 67.31 113 ASP A N 1
ATOM 908 C CA . ASP A 1 113 ? 9.908 8.775 -10.239 1.00 67.31 113 ASP A CA 1
ATOM 909 C C . ASP A 1 113 ? 9.519 7.294 -10.265 1.00 67.31 113 ASP A C 1
ATOM 911 O O . ASP A 1 113 ? 9.999 6.536 -11.103 1.00 67.31 113 ASP A O 1
ATOM 915 N N . ILE A 1 114 ? 8.674 6.884 -9.319 1.00 71.12 114 ILE A N 1
ATOM 916 C CA . ILE A 1 114 ? 8.139 5.522 -9.275 1.00 71.12 114 ILE A CA 1
ATOM 917 C C . ILE A 1 114 ? 7.100 5.401 -10.389 1.00 71.12 114 ILE A C 1
ATOM 919 O O .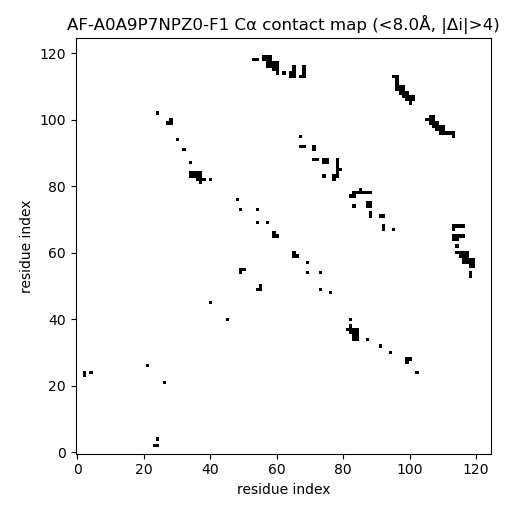 ILE A 1 114 ? 6.109 6.145 -10.383 1.00 71.12 114 ILE A O 1
ATOM 923 N N . ASP A 1 115 ? 7.307 4.454 -11.302 1.00 74.62 115 ASP A N 1
ATOM 924 C CA . ASP A 1 115 ? 6.330 4.131 -12.337 1.00 74.62 115 ASP A CA 1
ATOM 925 C C . ASP A 1 115 ? 4.982 3.762 -11.707 1.00 74.62 115 ASP A C 1
ATOM 927 O O . ASP A 1 115 ? 4.890 3.049 -10.705 1.00 74.62 115 ASP A O 1
ATOM 931 N N . LYS A 1 116 ? 3.903 4.289 -12.286 1.00 82.00 116 LYS A N 1
ATOM 932 C CA . LYS A 1 116 ? 2.543 4.091 -11.781 1.00 82.00 116 LYS A CA 1
ATOM 933 C C . LYS A 1 116 ? 1.784 3.177 -12.727 1.00 82.00 116 LYS A C 1
ATOM 935 O O . LYS A 1 116 ? 1.648 3.473 -13.911 1.00 82.00 116 LYS A O 1
ATOM 940 N N . GLY A 1 117 ? 1.224 2.113 -12.175 1.00 81.88 117 GLY A N 1
ATOM 941 C CA . GLY A 1 117 ? 0.118 1.394 -12.782 1.00 81.88 117 GLY A CA 1
ATOM 942 C C . GLY A 1 117 ? -1.174 2.209 -12.708 1.00 81.88 117 GLY A C 1
ATOM 943 O O . GLY A 1 117 ? -1.209 3.365 -12.271 1.00 81.88 117 GLY A O 1
ATOM 944 N N . THR A 1 118 ? -2.275 1.595 -13.119 1.00 86.12 118 THR A N 1
ATOM 945 C CA . THR A 1 118 ? -3.577 2.268 -13.199 1.00 86.12 118 THR A CA 1
ATOM 946 C C . THR A 1 118 ? -4.606 1.567 -12.333 1.00 86.12 118 THR A C 1
ATOM 948 O O . THR A 1 118 ? -4.803 0.357 -12.454 1.00 86.12 118 THR A O 1
ATOM 951 N N . PHE A 1 119 ? -5.324 2.323 -11.505 1.00 87.00 119 PHE A N 1
ATOM 952 C CA . PHE A 1 119 ? -6.550 1.826 -10.886 1.00 87.00 119 PHE A CA 1
ATOM 953 C C . PHE A 1 119 ? -7.660 1.820 -11.930 1.00 87.00 119 PHE A C 1
ATOM 955 O O . PHE A 1 119 ? -7.897 2.832 -12.593 1.00 87.00 119 PHE A O 1
ATOM 962 N N . ARG A 1 120 ? -8.342 0.683 -12.086 1.00 84.19 120 ARG A N 1
ATOM 963 C CA . ARG A 1 120 ? -9.526 0.628 -12.943 1.00 84.19 120 ARG A CA 1
ATOM 964 C C . ARG A 1 120 ? -10.576 1.563 -12.356 1.00 84.19 120 ARG A C 1
ATOM 966 O O . ARG A 1 120 ? -10.903 1.476 -11.176 1.00 84.19 120 ARG A O 1
ATOM 973 N N . THR A 1 121 ? -11.101 2.462 -13.176 1.00 71.44 121 THR A N 1
ATOM 974 C CA . THR A 1 121 ? -12.282 3.230 -12.806 1.00 71.44 121 THR A CA 1
ATOM 975 C C . THR A 1 121 ? -13.477 2.304 -12.945 1.00 71.44 121 THR A C 1
ATOM 977 O O . THR A 1 121 ? -13.801 1.822 -14.029 1.00 71.44 121 THR A O 1
ATOM 980 N N . SER A 1 122 ? -14.127 1.993 -11.833 1.00 55.56 122 SER A N 1
ATOM 981 C CA . SER A 1 122 ? -15.356 1.223 -11.874 1.00 55.56 122 SER A CA 1
ATOM 982 C C . SER A 1 122 ? -16.482 2.103 -12.425 1.00 55.56 122 SER A C 1
ATOM 984 O O . SER A 1 122 ? -17.069 2.894 -11.689 1.00 55.56 122 SER A O 1
ATOM 986 N N . THR A 1 123 ? -16.782 1.984 -13.720 1.00 45.41 123 THR A N 1
ATOM 987 C CA . THR A 1 123 ? -18.057 2.431 -14.296 1.00 45.41 123 THR A CA 1
ATOM 988 C C . THR A 1 123 ? -19.126 1.415 -13.916 1.00 45.41 123 THR A C 1
ATOM 990 O O . THR A 1 123 ? -19.336 0.434 -14.625 1.00 45.41 123 THR A O 1
ATOM 993 N N . TRP A 1 124 ? -19.769 1.620 -12.771 1.00 45.12 124 TRP A N 1
ATOM 994 C CA . TRP A 1 124 ? -21.050 0.976 -12.497 1.00 45.12 124 TRP A CA 1
ATOM 995 C C . TRP A 1 124 ? -22.148 1.893 -13.042 1.00 45.12 124 TRP A C 1
ATOM 997 O O . TRP A 1 124 ? -22.330 3.000 -12.537 1.00 45.12 124 TRP A O 1
ATOM 1007 N N . SER A 1 125 ? -22.796 1.450 -14.122 1.00 35.81 125 SER A N 1
ATOM 1008 C CA . SER A 1 125 ? -24.101 1.933 -14.593 1.00 35.81 125 SER A CA 1
ATOM 1009 C C . SER A 1 125 ? -25.223 1.226 -13.849 1.00 35.81 125 SER A C 1
ATOM 1011 O O . SER A 1 125 ? -25.098 -0.017 -13.738 1.00 35.81 125 SER A O 1
#

pLDDT: mean 72.49, std 20.56, range [34.44, 97.06]

Radius of gyration: 17.32 Å; Cα contacts (8 Å, |Δi|>4): 109; chains: 1; bounding box: 57×31×37 Å

Secondary structure (DSSP, 8-state):
---------TT-SS------S--TTTTTT------PBSS---HHHHHHHHHHTTGGGEEPPSSTTHHHHHHHHHHHHHHHTTSB-TTHHHHHHHHHT-----TT--------PPP--EE------